Protein AF-F1Z7R8-F1 (afdb_monomer)

Secondary structure (DSSP, 8-state):
-HHHHHHHHHHHHHHHHHHHHHHHHHHHHHTTT-HHHHHHHHHHHHHHHHHS-HHHHHHHHHHHHHHHHHHHHHHHHHTHHHHHHHHHHHHHTTS-----

Nearest PDB structures (foldseek):
  4dxw-assembly1_B  TM=2.976E-01  e=7.680E+00  alpha proteobacterium HIMB114
  4dxw-assembly1_A  TM=2.857E-01  e=9.287E+00  alpha proteobacterium HIMB114

Mean predicted aligned error: 8.26 Å

Sequence (100 aa):
MAACALRLTGWFAVNVLAAAGVLALILFAIGDFSLPVTMAQLANLADRYVAANAIRRDQFDSQVIIGFFAILLTVTFFRRGGFARAFEDASDKGKPSDAR

pLDDT: mean 86.1, std 13.98, range [47.44, 97.31]

Foldseek 3Di:
DVVLVVLVVVVLVVLLVVLVVVVVVVLCVVLVVDPVSSVVVVVVVVVCLVVDDPVVVVVVVVVVVVSSVVSSCVSCVVVVVSVVVSVVVVVVVPDPPPDD

Solvent-accessible surface area (backbone atoms only — not comparable to full-atom values): 5558 Å² total; per-residue (Å²): 112,70,69,58,52,53,52,51,50,52,54,48,52,53,37,53,53,50,27,53,49,51,53,51,49,51,48,31,53,74,16,74,74,32,69,72,48,24,50,51,51,51,51,53,49,49,54,52,51,71,69,44,55,75,69,60,39,54,52,49,53,50,51,54,52,52,52,49,51,52,43,32,51,51,49,44,59,77,48,42,72,62,57,56,52,60,52,51,60,54,52,56,75,67,54,77,82,77,86,127

Organism: NCBI:txid983920

Radius of gyration: 20.4 Å; Cα contacts (8 Å, |Δi|>4): 38; chains: 1; bounding box: 40×30×64 Å

Structure (mmCIF, N/CA/C/O backbone):
data_AF-F1Z7R8-F1
#
_entry.id   AF-F1Z7R8-F1
#
loop_
_atom_site.group_PDB
_atom_site.id
_atom_site.type_symbol
_atom_site.label_atom_id
_atom_site.label_alt_id
_atom_site.label_comp_id
_atom_site.label_asym_id
_atom_site.label_entity_id
_atom_site.label_seq_id
_atom_site.pdbx_PDB_ins_code
_atom_site.Cartn_x
_atom_site.Cartn_y
_atom_site.Cartn_z
_atom_site.occupancy
_atom_site.B_iso_or_equiv
_atom_site.auth_seq_id
_atom_site.auth_comp_id
_atom_site.auth_asym_id
_atom_site.auth_atom_id
_atom_site.pdbx_PDB_model_num
ATOM 1 N N . MET A 1 1 ? -13.639 13.184 25.594 1.00 58.66 1 MET A N 1
ATOM 2 C CA . MET A 1 1 ? -13.180 13.595 24.244 1.00 58.66 1 MET A CA 1
ATOM 3 C C . MET A 1 1 ? -11.847 12.942 23.859 1.00 58.66 1 MET A C 1
ATOM 5 O O 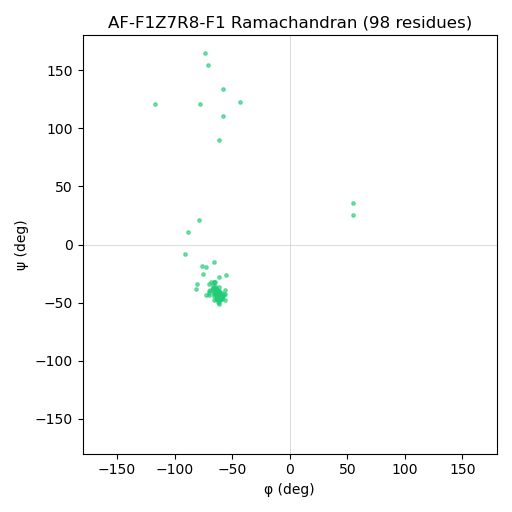. MET A 1 1 ? -11.846 12.147 22.928 1.00 58.66 1 MET A O 1
ATOM 9 N N . ALA A 1 2 ? -10.746 13.165 24.593 1.00 76.88 2 ALA A N 1
ATOM 10 C CA . ALA A 1 2 ? -9.413 12.652 24.223 1.00 76.88 2 ALA A CA 1
ATOM 11 C C . ALA A 1 2 ? -9.306 11.113 24.080 1.00 76.88 2 ALA A C 1
ATOM 13 O O . ALA A 1 2 ? -8.720 10.623 23.119 1.00 76.88 2 ALA A O 1
ATOM 14 N N . ALA A 1 3 ? -9.921 10.336 24.982 1.00 78.44 3 ALA A N 1
ATOM 15 C CA . ALA A 1 3 ? -9.855 8.868 24.939 1.00 78.44 3 ALA A CA 1
ATOM 16 C C . ALA A 1 3 ? -10.558 8.247 23.714 1.00 78.44 3 ALA A C 1
ATOM 18 O O . ALA A 1 3 ? -10.093 7.247 23.172 1.00 78.44 3 ALA A O 1
ATOM 19 N N . CYS A 1 4 ? -11.663 8.850 23.258 1.00 76.75 4 CYS A N 1
ATOM 20 C CA . CYS A 1 4 ? -12.377 8.407 22.058 1.00 76.75 4 CYS A CA 1
ATOM 21 C C . CYS A 1 4 ? -11.554 8.708 20.796 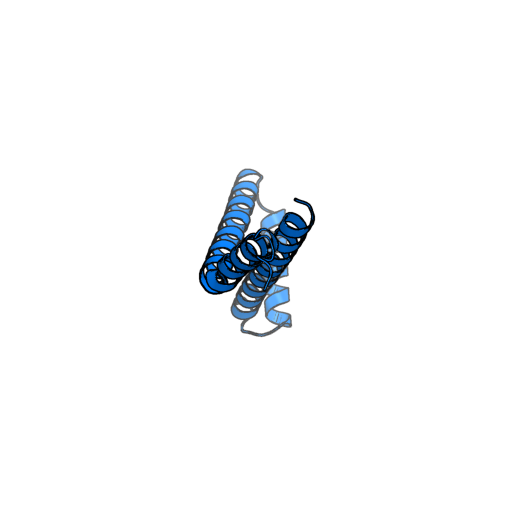1.00 76.75 4 CYS A C 1
ATOM 23 O O . CYS A 1 4 ? -11.376 7.831 19.954 1.00 76.75 4 CYS A O 1
ATOM 25 N N . ALA A 1 5 ? -10.959 9.905 20.724 1.00 82.88 5 ALA A N 1
ATOM 26 C CA . ALA A 1 5 ? -10.081 10.290 19.622 1.00 82.88 5 ALA A CA 1
ATOM 27 C C . ALA A 1 5 ? -8.875 9.345 19.491 1.00 82.88 5 ALA A C 1
ATOM 29 O O . ALA A 1 5 ? -8.599 8.859 18.401 1.00 82.88 5 ALA A O 1
ATOM 30 N N . LEU A 1 6 ? -8.205 9.004 20.598 1.00 87.00 6 LEU A N 1
ATOM 31 C CA . LEU A 1 6 ? -7.057 8.091 20.568 1.00 87.00 6 LEU A CA 1
ATOM 32 C C . LEU A 1 6 ? -7.440 6.684 20.075 1.00 87.00 6 LEU A C 1
ATOM 34 O O . LEU A 1 6 ? -6.710 6.082 19.289 1.00 87.00 6 LEU A O 1
ATOM 38 N N . ARG A 1 7 ? -8.601 6.170 20.499 1.00 83.12 7 ARG A N 1
ATOM 39 C CA . ARG A 1 7 ? -9.127 4.876 20.034 1.00 83.12 7 ARG A CA 1
ATOM 40 C C . ARG A 1 7 ? -9.478 4.899 18.552 1.00 83.12 7 ARG A C 1
ATOM 42 O O . ARG A 1 7 ? -9.142 3.952 17.844 1.00 83.12 7 ARG A O 1
ATOM 49 N N . LEU A 1 8 ? -10.110 5.974 18.084 1.00 84.44 8 LEU A N 1
ATOM 50 C CA . LEU A 1 8 ? -10.441 6.153 16.673 1.00 84.44 8 LEU A CA 1
ATOM 51 C C . LEU A 1 8 ? -9.172 6.216 15.817 1.00 84.44 8 LEU A C 1
ATOM 53 O O . LEU A 1 8 ? -9.090 5.525 14.805 1.00 84.44 8 LEU A O 1
ATOM 57 N N . THR A 1 9 ? -8.164 6.972 16.253 1.00 88.75 9 THR A N 1
ATOM 58 C CA . THR A 1 9 ? -6.866 7.058 15.574 1.00 88.75 9 THR A CA 1
ATOM 59 C C . THR A 1 9 ? -6.157 5.709 15.550 1.00 88.75 9 THR A C 1
ATOM 61 O O . THR A 1 9 ? -5.659 5.311 14.502 1.00 88.75 9 THR A O 1
ATOM 64 N N . GLY A 1 10 ? -6.150 4.965 16.661 1.00 87.44 10 GLY A N 1
ATOM 65 C CA . GLY A 1 10 ? -5.574 3.618 16.708 1.00 87.44 10 GLY A CA 1
ATOM 66 C 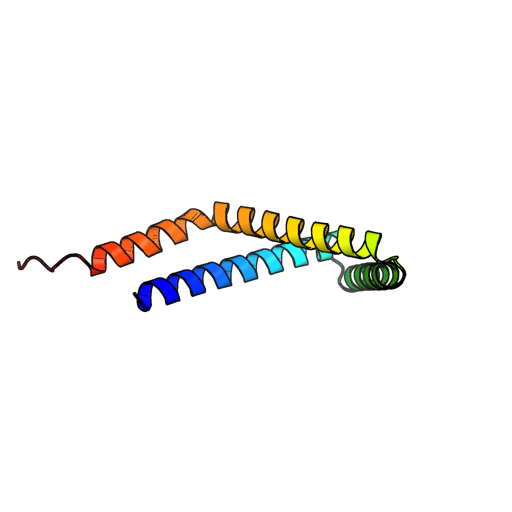C . GLY A 1 10 ? -6.291 2.646 15.768 1.00 87.44 10 GLY A C 1
ATOM 67 O O . GLY A 1 10 ? -5.649 1.919 15.012 1.00 87.44 10 GLY A O 1
ATOM 68 N N . TRP A 1 11 ? -7.626 2.675 15.747 1.00 87.06 11 TRP A N 1
ATOM 69 C CA . TRP A 1 11 ? -8.416 1.895 14.795 1.00 87.06 11 TRP A CA 1
ATOM 70 C C . TRP A 1 11 ? -8.089 2.284 13.350 1.00 87.06 11 TRP A C 1
ATOM 72 O O . TRP A 1 11 ? -7.827 1.407 12.526 1.00 87.06 11 TRP A O 1
ATOM 82 N N . PHE A 1 12 ? -8.048 3.579 13.040 1.00 88.69 12 PHE A N 1
ATOM 83 C CA . PHE A 1 12 ? -7.742 4.076 11.702 1.00 88.69 12 PHE A CA 1
ATOM 84 C C . PHE A 1 12 ? -6.331 3.673 11.258 1.00 88.69 12 PHE A C 1
ATOM 86 O O . PHE A 1 12 ? -6.178 3.106 10.179 1.00 88.69 12 PHE A O 1
ATOM 93 N N . ALA A 1 13 ? -5.324 3.856 12.115 1.00 92.06 13 ALA A N 1
ATOM 94 C CA . ALA A 1 13 ? -3.936 3.495 11.839 1.00 92.06 13 ALA A CA 1
ATOM 95 C C . ALA A 1 13 ? -3.783 2.010 11.478 1.00 92.06 13 ALA A C 1
ATOM 97 O O . ALA A 1 13 ? -3.106 1.678 10.507 1.00 92.06 13 ALA A O 1
ATOM 98 N N . VAL A 1 14 ? -4.465 1.110 12.198 1.00 92.31 14 VAL A N 1
ATOM 99 C CA . VAL A 1 14 ? -4.431 -0.327 11.882 1.00 92.31 14 VAL A CA 1
ATOM 100 C C . VAL A 1 14 ? -5.098 -0.627 10.537 1.00 92.31 14 VAL A C 1
ATOM 102 O O . VAL A 1 14 ? -4.616 -1.482 9.800 1.00 92.31 14 VAL A O 1
ATOM 105 N N . ASN A 1 15 ? -6.186 0.065 10.185 1.00 92.25 15 ASN A N 1
ATOM 106 C CA . ASN A 1 15 ? -6.826 -0.119 8.879 1.00 92.25 15 ASN A CA 1
ATOM 107 C C . ASN A 1 15 ? -5.960 0.421 7.732 1.00 92.25 15 ASN A C 1
ATOM 109 O O . ASN A 1 15 ? -5.863 -0.238 6.701 1.00 92.25 15 ASN A O 1
ATOM 113 N N . VAL A 1 16 ? -5.289 1.562 7.922 1.00 94.75 16 VAL A N 1
ATOM 114 C CA . VAL A 1 16 ? -4.318 2.108 6.959 1.00 94.75 16 VAL A CA 1
ATOM 115 C C . VAL A 1 16 ? -3.148 1.145 6.764 1.00 94.75 16 VAL A C 1
ATOM 117 O O . VAL A 1 16 ? -2.794 0.844 5.627 1.00 94.75 16 VAL A O 1
ATOM 120 N N . LEU A 1 17 ? -2.590 0.602 7.851 1.00 95.94 17 LEU A N 1
ATOM 121 C CA . LEU A 1 17 ? -1.507 -0.380 7.782 1.00 95.94 17 LEU A CA 1
ATOM 122 C C . LEU A 1 17 ? -1.946 -1.668 7.071 1.00 95.94 17 LEU A C 1
ATOM 124 O O . LEU A 1 17 ? -1.217 -2.195 6.235 1.00 95.94 17 LEU A O 1
ATOM 128 N N . ALA A 1 18 ? -3.153 -2.156 7.360 1.00 94.81 18 ALA A N 1
ATOM 129 C CA . ALA A 1 18 ? -3.716 -3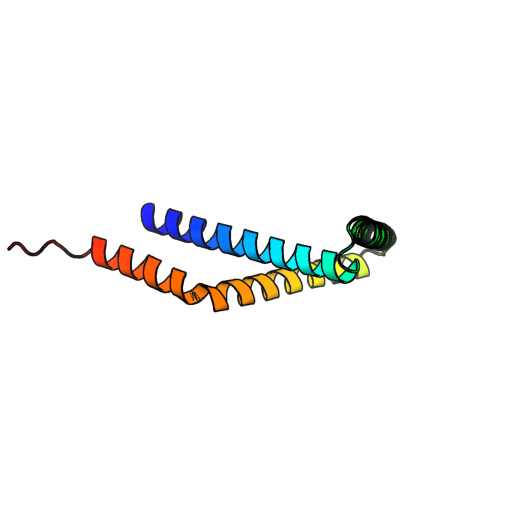.317 6.681 1.00 94.81 18 ALA A CA 1
ATOM 130 C C . ALA A 1 18 ? -3.952 -3.050 5.184 1.00 94.81 18 ALA A C 1
ATOM 132 O O . ALA A 1 18 ? -3.624 -3.902 4.363 1.00 94.81 18 ALA A O 1
ATOM 133 N N . ALA A 1 19 ? -4.451 -1.868 4.811 1.00 95.88 19 ALA A N 1
ATOM 134 C CA . ALA A 1 19 ? -4.617 -1.479 3.411 1.00 95.88 19 ALA A CA 1
ATOM 135 C C . ALA A 1 19 ? -3.272 -1.401 2.670 1.00 95.88 19 ALA A C 1
ATOM 137 O O . ALA A 1 19 ? -3.153 -1.921 1.561 1.00 95.88 19 ALA A O 1
ATOM 138 N N . ALA A 1 20 ? -2.242 -0.830 3.304 1.00 96.12 20 ALA A N 1
ATOM 139 C CA . ALA A 1 20 ? -0.883 -0.818 2.767 1.00 96.12 20 ALA A CA 1
ATOM 140 C C . ALA A 1 20 ? -0.325 -2.240 2.585 1.00 96.12 20 ALA A C 1
ATOM 142 O O . ALA A 1 20 ? 0.265 -2.540 1.550 1.00 96.12 20 ALA A O 1
ATOM 143 N N . GLY A 1 21 ? -0.574 -3.138 3.545 1.00 96.44 21 GLY A N 1
ATOM 144 C CA . GLY A 1 21 ? -0.215 -4.552 3.437 1.00 96.44 21 GLY A CA 1
ATOM 145 C C . GLY A 1 21 ? -0.911 -5.256 2.269 1.00 96.44 21 GLY A C 1
ATOM 146 O O . GLY A 1 21 ? -0.258 -5.962 1.509 1.00 96.44 21 GLY A O 1
ATOM 147 N N . VAL A 1 22 ? -2.212 -5.026 2.068 1.00 96.31 22 VAL A N 1
ATOM 148 C CA . VAL A 1 22 ? -2.955 -5.583 0.922 1.00 96.31 22 VAL A CA 1
ATOM 149 C C . VAL A 1 22 ? -2.401 -5.062 -0.403 1.00 96.31 22 VAL A C 1
ATOM 151 O O . VAL A 1 22 ? -2.184 -5.853 -1.317 1.00 96.31 22 VAL A O 1
ATOM 154 N N . LEU A 1 23 ? -2.113 -3.762 -0.507 1.00 95.62 23 LEU A N 1
ATOM 155 C CA . LEU A 1 23 ? -1.487 -3.194 -1.702 1.00 95.62 23 LEU A CA 1
ATOM 156 C C . LEU A 1 23 ? -0.116 -3.834 -1.978 1.00 95.62 23 LEU A C 1
ATOM 158 O O . LEU A 1 23 ? 0.168 -4.214 -3.113 1.00 95.62 23 LEU A O 1
ATOM 162 N N . ALA A 1 24 ? 0.708 -4.014 -0.943 1.00 95.31 24 ALA A N 1
ATOM 163 C CA . ALA A 1 24 ? 1.994 -4.697 -1.063 1.00 95.31 24 ALA A CA 1
ATOM 164 C C . ALA A 1 24 ? 1.834 -6.158 -1.520 1.00 95.31 24 ALA A C 1
ATOM 166 O O . ALA A 1 24 ? 2.592 -6.612 -2.374 1.00 95.31 24 ALA A O 1
ATOM 167 N N . LEU A 1 25 ? 0.826 -6.879 -1.016 1.00 96.75 25 LEU A N 1
ATOM 168 C CA . LEU A 1 25 ? 0.514 -8.245 -1.451 1.00 96.75 25 LEU A CA 1
ATOM 169 C C . LEU A 1 25 ? 0.058 -8.305 -2.912 1.00 96.75 25 LEU A C 1
ATOM 171 O O . LEU A 1 25 ? 0.421 -9.246 -3.609 1.00 96.75 25 LEU A O 1
ATOM 175 N N . ILE A 1 26 ? -0.685 -7.308 -3.400 1.00 95.25 26 ILE A N 1
ATOM 176 C CA . ILE A 1 26 ? -1.052 -7.211 -4.820 1.00 95.25 26 ILE A CA 1
ATOM 177 C C . ILE A 1 26 ? 0.202 -7.035 -5.681 1.00 95.25 26 ILE A C 1
ATOM 179 O O . ILE A 1 26 ? 0.366 -7.752 -6.663 1.00 95.25 26 ILE A O 1
ATOM 183 N N . LEU A 1 27 ? 1.112 -6.129 -5.305 1.00 94.38 27 LEU A N 1
ATOM 184 C CA . LEU A 1 27 ? 2.381 -5.950 -6.023 1.00 94.38 27 LEU A CA 1
ATOM 185 C C . LEU A 1 27 ? 3.227 -7.225 -6.006 1.00 94.38 27 LEU A C 1
ATOM 187 O O . LEU A 1 27 ? 3.791 -7.608 -7.028 1.00 94.38 27 LEU A O 1
ATOM 191 N N . PHE A 1 28 ? 3.273 -7.908 -4.865 1.00 97.12 28 PHE A N 1
ATOM 192 C CA . PHE A 1 28 ? 3.971 -9.179 -4.731 1.00 97.12 28 PHE A CA 1
ATOM 193 C C . PHE A 1 28 ? 3.347 -10.280 -5.600 1.00 97.12 28 PHE A C 1
ATOM 195 O O . PHE A 1 28 ? 4.070 -11.049 -6.226 1.00 97.12 28 PHE A O 1
ATOM 202 N N . ALA A 1 29 ? 2.016 -10.319 -5.706 1.00 96.81 29 ALA A N 1
ATOM 203 C CA . ALA A 1 29 ? 1.305 -11.232 -6.596 1.00 96.81 29 ALA A CA 1
ATOM 204 C C . ALA A 1 29 ? 1.558 -10.913 -8.082 1.00 96.81 29 ALA A C 1
ATOM 206 O O . ALA A 1 29 ? 1.727 -11.829 -8.879 1.00 96.81 29 ALA A O 1
ATOM 207 N N . ILE A 1 30 ? 1.653 -9.630 -8.459 1.00 95.56 30 ILE A N 1
ATOM 208 C CA . ILE A 1 30 ? 2.077 -9.211 -9.811 1.00 95.56 30 ILE A CA 1
ATOM 209 C C . ILE A 1 30 ? 3.501 -9.695 -10.103 1.00 95.56 30 ILE A C 1
ATOM 211 O O . ILE A 1 30 ? 3.811 -10.091 -11.225 1.00 95.56 30 ILE A O 1
ATOM 215 N N . GLY A 1 31 ? 4.366 -9.683 -9.091 1.00 95.31 31 GLY A N 1
ATOM 216 C CA . GLY A 1 31 ? 5.709 -10.240 -9.157 1.00 95.31 31 GLY A CA 1
ATOM 217 C C . GLY A 1 31 ? 5.774 -11.762 -9.028 1.00 95.31 31 GLY A C 1
ATOM 218 O O . GLY A 1 31 ? 6.824 -12.260 -8.638 1.00 95.31 31 GLY A O 1
ATOM 219 N N . ASP A 1 32 ? 4.690 -12.494 -9.299 1.00 95.75 32 ASP A N 1
ATOM 220 C CA . ASP A 1 32 ? 4.630 -13.963 -9.228 1.00 95.75 32 ASP A CA 1
ATOM 221 C C . ASP A 1 32 ? 5.072 -14.528 -7.864 1.00 95.75 32 ASP A C 1
ATOM 223 O O . ASP A 1 32 ? 5.759 -15.541 -7.765 1.00 95.75 32 ASP A O 1
ATOM 227 N N . PHE A 1 33 ? 4.748 -13.814 -6.779 1.00 96.12 33 PHE A N 1
ATOM 228 C CA . PHE A 1 33 ? 5.192 -14.137 -5.417 1.00 96.12 33 PHE A CA 1
ATOM 229 C C . PHE A 1 33 ? 6.723 -14.257 -5.280 1.00 96.12 33 PHE A C 1
ATOM 231 O O . PHE A 1 33 ? 7.244 -14.922 -4.382 1.00 96.12 33 PHE A O 1
ATOM 238 N N . SER A 1 34 ? 7.460 -13.581 -6.160 1.00 96.19 34 SER A N 1
ATOM 239 C CA . SER A 1 34 ? 8.913 -13.545 -6.195 1.00 96.19 34 SER A CA 1
ATOM 240 C C . SER A 1 34 ? 9.392 -12.122 -5.953 1.00 96.19 34 SER A C 1
ATOM 242 O O . SER A 1 34 ? 9.072 -11.184 -6.689 1.00 96.19 34 SER A O 1
ATOM 244 N N . LEU A 1 35 ? 10.184 -11.940 -4.895 1.00 95.12 35 LEU A N 1
ATOM 245 C CA . LEU A 1 35 ? 10.684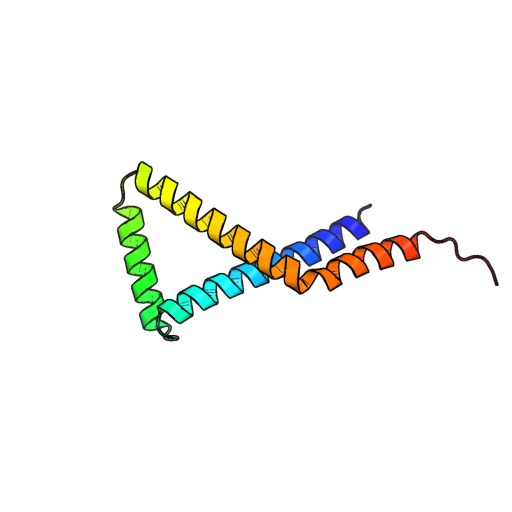 -10.619 -4.517 1.00 95.12 35 LEU A CA 1
ATOM 246 C C . LEU A 1 35 ? 11.573 -9.997 -5.614 1.00 95.12 35 LEU A C 1
ATOM 248 O O . LEU A 1 35 ? 11.341 -8.833 -5.941 1.00 95.12 35 LEU A O 1
ATOM 252 N N . PRO A 1 36 ? 12.505 -10.731 -6.261 1.00 97.31 36 PRO A N 1
ATOM 253 C CA . PRO A 1 36 ? 13.263 -10.201 -7.397 1.00 97.31 36 PRO A CA 1
ATOM 254 C C . PRO A 1 36 ? 12.383 -9.714 -8.554 1.00 97.31 36 PRO A C 1
ATOM 256 O O . PRO A 1 36 ? 12.610 -8.630 -9.088 1.00 97.31 36 PRO A O 1
ATOM 259 N N . VAL A 1 37 ? 11.350 -10.480 -8.919 1.00 96.44 37 VAL A N 1
ATOM 260 C CA . VAL A 1 37 ? 10.444 -10.122 -10.022 1.00 96.44 37 VAL A CA 1
ATOM 261 C C . VAL A 1 37 ? 9.583 -8.919 -9.635 1.00 96.44 37 VAL A C 1
ATOM 263 O O . VAL A 1 37 ? 9.445 -7.990 -10.424 1.00 96.44 37 VAL A O 1
ATOM 266 N N . THR A 1 38 ? 9.081 -8.878 -8.398 1.00 97.12 38 THR A N 1
ATOM 267 C CA . THR A 1 38 ? 8.341 -7.727 -7.852 1.00 97.12 38 THR A CA 1
ATOM 268 C C . THR A 1 38 ? 9.167 -6.444 -7.945 1.00 97.12 38 THR A C 1
ATOM 270 O O . THR A 1 38 ? 8.679 -5.424 -8.432 1.00 97.12 38 THR A O 1
ATOM 273 N N . MET A 1 39 ? 10.435 -6.493 -7.524 1.00 96.75 39 MET A N 1
ATOM 274 C CA . MET A 1 39 ? 11.334 -5.337 -7.587 1.00 96.75 39 MET A CA 1
ATOM 275 C C . MET A 1 39 ? 11.637 -4.922 -9.030 1.00 96.75 39 MET A C 1
ATOM 277 O O . MET A 1 39 ? 11.673 -3.728 -9.319 1.00 96.75 39 MET A O 1
ATOM 281 N N . ALA A 1 40 ? 11.782 -5.877 -9.955 1.00 96.94 40 ALA A N 1
ATOM 282 C CA . ALA A 1 40 ? 11.963 -5.580 -11.375 1.00 96.94 40 ALA A CA 1
ATOM 283 C C . ALA A 1 40 ? 10.735 -4.878 -11.988 1.00 96.94 40 ALA A C 1
ATOM 285 O O . ALA A 1 40 ? 10.886 -3.905 -12.729 1.00 96.94 40 ALA A O 1
ATOM 286 N N . GLN A 1 41 ? 9.521 -5.322 -11.646 1.00 95.75 41 GLN A N 1
ATOM 287 C CA . GLN A 1 41 ? 8.282 -4.672 -12.089 1.00 95.75 41 GLN A CA 1
ATOM 288 C C . GLN A 1 41 ? 8.142 -3.262 -11.502 1.00 95.75 41 GLN A C 1
ATOM 290 O O . GLN A 1 41 ? 7.777 -2.329 -12.217 1.00 95.75 41 GLN A O 1
ATOM 295 N N . LEU A 1 42 ? 8.481 -3.084 -10.221 1.00 95.31 42 LEU A N 1
ATOM 296 C CA . LEU A 1 42 ? 8.436 -1.778 -9.565 1.00 95.31 42 LEU A CA 1
ATOM 297 C C . LEU A 1 42 ? 9.448 -0.797 -10.173 1.00 95.31 42 LEU A C 1
ATOM 299 O O . LEU A 1 42 ? 9.110 0.363 -10.401 1.00 95.31 42 LEU A O 1
ATOM 303 N N . ALA A 1 43 ? 10.656 -1.267 -10.493 1.00 96.19 43 ALA A N 1
ATOM 304 C CA . ALA A 1 43 ? 11.659 -0.470 -11.194 1.00 96.19 43 ALA A CA 1
ATOM 305 C C . ALA A 1 43 ? 11.157 -0.040 -12.581 1.00 96.19 43 ALA A C 1
ATOM 307 O O . ALA A 1 43 ? 11.216 1.138 -12.925 1.00 96.19 43 ALA A O 1
ATOM 308 N N . ASN A 1 44 ? 10.565 -0.967 -13.344 1.00 95.62 44 ASN A N 1
ATOM 309 C CA . ASN A 1 44 ? 10.001 -0.642 -14.653 1.00 95.62 44 ASN A CA 1
ATOM 310 C C . ASN A 1 44 ? 8.867 0.390 -14.565 1.00 95.62 44 ASN A C 1
ATOM 312 O O . ASN A 1 44 ? 8.773 1.293 -15.399 1.00 95.62 44 ASN A O 1
ATOM 316 N N . LEU A 1 45 ? 8.008 0.263 -13.552 1.00 94.06 45 LEU A N 1
ATOM 317 C CA . LEU A 1 45 ? 6.926 1.204 -13.296 1.00 94.06 45 LEU A CA 1
ATOM 318 C C . LEU A 1 45 ? 7.466 2.600 -12.965 1.00 94.06 45 LEU A C 1
ATOM 320 O O . LEU A 1 45 ? 6.976 3.583 -13.520 1.00 94.06 45 LEU A O 1
ATOM 324 N N . ALA A 1 46 ? 8.486 2.683 -12.108 1.00 95.50 46 ALA A N 1
ATOM 325 C CA . ALA A 1 46 ? 9.124 3.940 -11.734 1.00 95.50 46 ALA A CA 1
ATOM 326 C C . ALA A 1 46 ? 9.752 4.643 -12.948 1.00 95.50 46 ALA A C 1
ATOM 328 O O . ALA A 1 46 ? 9.481 5.823 -13.174 1.00 95.50 46 ALA A O 1
ATOM 329 N N . ASP A 1 47 ? 10.499 3.913 -13.782 1.00 96.88 47 ASP A N 1
ATOM 330 C CA . ASP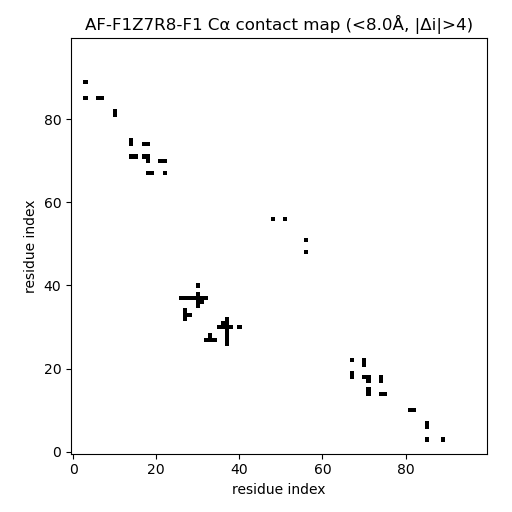 A 1 47 ? 11.093 4.460 -15.007 1.00 96.88 47 ASP A CA 1
ATOM 331 C C . ASP A 1 47 ? 10.022 5.015 -15.953 1.00 96.88 47 ASP A C 1
ATOM 333 O O . ASP A 1 47 ? 10.144 6.128 -16.471 1.00 96.88 47 ASP A O 1
ATOM 337 N N . ARG A 1 48 ? 8.920 4.276 -16.145 1.00 95.06 48 ARG A N 1
ATOM 338 C CA . ARG A 1 48 ? 7.801 4.725 -16.989 1.00 95.06 48 ARG A CA 1
ATOM 339 C C . ARG A 1 48 ? 7.080 5.935 -16.408 1.00 95.06 48 ARG A C 1
ATOM 341 O O . ARG A 1 48 ? 6.690 6.817 -17.171 1.00 95.06 48 ARG A O 1
ATOM 348 N N . TYR A 1 49 ? 6.908 5.993 -15.091 1.00 94.12 49 TYR A N 1
ATOM 349 C CA . TYR A 1 49 ? 6.289 7.129 -14.413 1.00 94.12 49 TYR A CA 1
ATOM 350 C C . TYR A 1 49 ? 7.137 8.398 -14.577 1.00 94.12 49 TYR A C 1
ATOM 352 O O . TYR A 1 49 ? 6.629 9.442 -14.993 1.00 94.12 49 TYR A O 1
ATOM 360 N N . VAL A 1 50 ? 8.452 8.300 -14.363 1.00 95.19 50 VAL A N 1
ATOM 361 C CA . VAL A 1 50 ? 9.389 9.419 -14.548 1.00 95.19 50 VAL A CA 1
ATOM 362 C C . VAL A 1 50 ? 9.530 9.804 -16.024 1.00 95.19 50 VAL A C 1
ATOM 364 O O . VAL A 1 50 ? 9.671 10.980 -16.335 1.00 95.19 50 VAL A O 1
ATOM 367 N N . ALA A 1 51 ? 9.420 8.873 -16.967 1.00 95.56 51 ALA A N 1
ATOM 368 C CA . ALA A 1 51 ? 9.434 9.208 -18.393 1.00 95.56 51 ALA A CA 1
ATOM 369 C C . ALA A 1 51 ? 8.107 9.816 -18.900 1.00 95.56 51 ALA A C 1
ATOM 371 O O . ALA A 1 51 ? 8.073 10.436 -19.965 1.00 95.56 51 ALA A O 1
ATOM 372 N N . ALA A 1 52 ? 6.998 9.644 -18.172 1.00 92.94 52 ALA A N 1
ATOM 373 C CA . ALA A 1 52 ? 5.681 10.108 -18.600 1.00 92.94 52 ALA A CA 1
ATOM 374 C C . ALA A 1 52 ? 5.539 11.641 -18.559 1.00 92.94 52 ALA A C 1
ATOM 376 O O . ALA A 1 52 ? 6.194 12.331 -17.779 1.00 92.94 52 ALA A O 1
ATOM 377 N N . ASN A 1 53 ? 4.639 12.179 -19.388 1.00 93.44 53 ASN A N 1
ATOM 378 C CA . ASN A 1 53 ? 4.278 13.598 -19.361 1.00 93.44 53 ASN A CA 1
ATOM 379 C C . ASN A 1 53 ? 3.398 13.941 -18.139 1.00 93.44 53 ASN A C 1
ATOM 381 O O . ASN A 1 53 ? 2.818 13.053 -17.515 1.00 93.44 53 ASN A O 1
ATOM 385 N N . ALA A 1 54 ? 3.263 15.235 -17.826 1.00 92.12 54 ALA A N 1
ATOM 386 C CA . ALA A 1 54 ? 2.547 15.702 -16.633 1.00 92.12 54 ALA A CA 1
ATOM 387 C C . ALA A 1 54 ? 1.092 15.200 -16.544 1.00 92.12 54 ALA A C 1
ATOM 389 O O . ALA A 1 54 ? 0.654 14.797 -15.473 1.00 92.12 54 ALA A O 1
ATOM 390 N N . ILE A 1 55 ? 0.373 15.146 -17.671 1.00 94.62 55 ILE A N 1
ATOM 391 C CA . ILE A 1 55 ? -1.028 14.692 -17.712 1.00 94.62 55 ILE A CA 1
ATOM 392 C C . ILE A 1 55 ? -1.141 13.207 -17.343 1.00 94.62 55 ILE A C 1
ATOM 394 O O . ILE A 1 55 ? -2.010 12.821 -16.569 1.00 94.62 55 ILE A O 1
ATOM 398 N N . ARG A 1 56 ? -0.258 12.356 -17.881 1.00 92.50 56 ARG A N 1
ATOM 399 C CA . ARG A 1 56 ? -0.268 10.914 -17.585 1.00 92.50 56 ARG A CA 1
ATOM 400 C C . ARG A 1 56 ? 0.165 10.619 -16.152 1.00 92.50 56 ARG A C 1
ATOM 402 O O . ARG A 1 56 ? -0.342 9.668 -15.568 1.00 92.50 56 ARG A O 1
ATOM 409 N N . ARG A 1 57 ? 1.085 11.413 -15.594 1.00 94.62 57 ARG A N 1
ATOM 410 C CA . ARG A 1 57 ? 1.479 11.287 -14.184 1.00 94.62 57 ARG A CA 1
ATOM 411 C C . ARG A 1 57 ? 0.324 11.633 -13.252 1.00 94.62 57 ARG A C 1
ATOM 413 O O . ARG A 1 57 ? 0.010 10.822 -12.397 1.00 94.62 57 ARG A O 1
ATOM 420 N N . ASP A 1 58 ? -0.362 12.749 -13.488 1.00 95.25 58 ASP A N 1
ATOM 421 C CA . ASP A 1 58 ? -1.527 13.156 -12.689 1.00 95.25 58 ASP A CA 1
ATOM 422 C C . ASP A 1 58 ? -2.653 12.105 -12.726 1.00 95.25 58 ASP A C 1
ATOM 424 O O . ASP A 1 58 ? -3.212 11.718 -11.699 1.00 95.25 58 ASP A O 1
ATOM 428 N N . GLN A 1 59 ? -2.919 11.540 -13.909 1.00 94.38 59 GLN A N 1
ATOM 429 C CA . GLN A 1 59 ? -3.857 10.423 -14.052 1.00 94.38 59 GLN A CA 1
ATOM 430 C C . GLN A 1 59 ? -3.421 9.187 -13.257 1.00 94.38 59 GLN A C 1
ATOM 432 O O . GLN A 1 59 ? -4.250 8.566 -12.592 1.00 94.38 59 GLN A O 1
ATOM 437 N N . PHE A 1 60 ? -2.137 8.826 -13.315 1.00 93.88 60 PHE A N 1
ATOM 438 C CA . PHE A 1 60 ? -1.600 7.701 -12.554 1.00 93.88 60 PHE A CA 1
ATOM 439 C C . PHE A 1 60 ? -1.689 7.942 -11.041 1.00 93.88 60 PHE A C 1
ATOM 441 O O . PHE A 1 60 ? -2.134 7.059 -10.310 1.00 93.88 60 PHE A O 1
ATOM 448 N N . ASP A 1 61 ? -1.348 9.143 -10.572 1.00 95.38 61 ASP A N 1
ATOM 449 C CA . ASP A 1 61 ? -1.444 9.523 -9.160 1.00 95.38 61 ASP A CA 1
ATOM 450 C C . ASP A 1 61 ? -2.889 9.388 -8.665 1.00 95.38 61 ASP A C 1
ATOM 452 O O . ASP A 1 61 ? -3.147 8.777 -7.624 1.00 95.38 61 ASP A O 1
ATOM 456 N N . SER A 1 62 ? -3.852 9.864 -9.460 1.00 96.19 62 SER A N 1
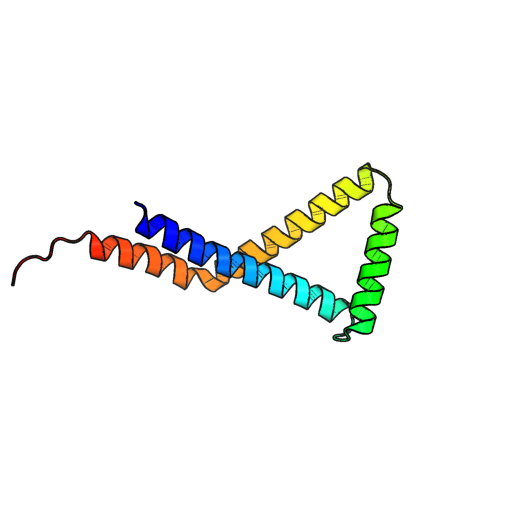ATOM 457 C CA . SER A 1 62 ? -5.279 9.702 -9.178 1.00 96.19 62 SER A CA 1
ATOM 458 C C . SER A 1 62 ? -5.680 8.225 -9.079 1.00 96.19 62 SER A C 1
ATOM 460 O O . SER A 1 62 ? -6.353 7.828 -8.125 1.00 96.19 62 SER A O 1
ATOM 462 N N . GLN A 1 63 ? -5.222 7.382 -10.009 1.00 94.62 63 GLN A N 1
ATOM 463 C CA . GLN A 1 63 ? -5.505 5.943 -9.997 1.00 94.62 63 GLN A CA 1
ATOM 464 C C . GLN A 1 63 ? -4.941 5.247 -8.754 1.00 94.62 63 GLN A C 1
ATOM 466 O O . GLN A 1 63 ? -5.642 4.442 -8.139 1.00 94.62 63 GLN A O 1
ATOM 471 N N . VAL A 1 64 ? -3.708 5.571 -8.355 1.00 93.94 64 VAL A N 1
ATOM 472 C CA . VAL A 1 64 ? -3.078 5.015 -7.147 1.00 93.94 64 VAL A CA 1
ATOM 473 C C . VAL A 1 64 ? -3.850 5.428 -5.896 1.00 93.94 64 VAL A C 1
ATOM 475 O O . VAL A 1 64 ? -4.145 4.581 -5.051 1.00 93.94 64 VAL A O 1
ATOM 478 N N . ILE A 1 65 ? -4.236 6.703 -5.795 1.00 96.00 65 ILE A N 1
ATOM 479 C CA . ILE A 1 65 ? -5.020 7.223 -4.670 1.00 96.00 65 ILE A CA 1
ATOM 480 C C . ILE A 1 65 ? -6.379 6.519 -4.596 1.00 96.00 65 ILE A C 1
ATOM 482 O O . ILE A 1 65 ? -6.737 5.982 -3.546 1.00 96.00 65 ILE A O 1
ATOM 486 N N . ILE A 1 66 ? -7.121 6.470 -5.705 1.00 96.75 66 ILE A N 1
ATOM 487 C CA . ILE A 1 66 ? -8.435 5.815 -5.771 1.00 96.75 66 ILE A CA 1
ATOM 488 C C . ILE A 1 66 ? -8.316 4.332 -5.406 1.00 96.75 66 ILE A C 1
ATOM 490 O O . ILE A 1 66 ? -9.105 3.836 -4.600 1.00 96.75 66 ILE A O 1
ATOM 494 N N . GLY A 1 67 ? -7.311 3.631 -5.940 1.00 95.94 67 GLY A N 1
ATOM 495 C CA . GLY A 1 67 ? -7.051 2.227 -5.628 1.00 95.94 67 GLY A CA 1
ATOM 496 C C . GLY A 1 67 ? -6.764 2.002 -4.143 1.00 95.94 67 GLY A C 1
ATOM 497 O O . GLY A 1 67 ? -7.354 1.116 -3.523 1.00 95.94 67 GLY A O 1
ATOM 498 N N . PHE A 1 68 ? -5.924 2.844 -3.537 1.00 95.69 68 PHE A N 1
ATOM 499 C CA . PHE A 1 68 ? -5.627 2.764 -2.108 1.00 95.69 68 PHE A CA 1
ATOM 500 C C . PHE A 1 68 ? -6.871 3.012 -1.245 1.00 95.69 68 PHE A C 1
ATOM 502 O O . PHE A 1 68 ? -7.138 2.246 -0.316 1.00 95.69 68 PHE A O 1
ATOM 509 N N . PHE A 1 69 ? -7.677 4.027 -1.571 1.00 96.12 69 PHE A N 1
ATOM 510 C CA . PHE A 1 69 ? -8.930 4.292 -0.861 1.00 96.12 69 PHE A CA 1
ATOM 511 C C . PHE A 1 69 ? -9.947 3.162 -1.031 1.00 96.12 69 PHE A C 1
ATOM 513 O O . PHE A 1 69 ? -10.616 2.810 -0.062 1.00 96.12 69 PHE A O 1
ATOM 520 N N . ALA A 1 70 ? -10.040 2.541 -2.208 1.00 96.38 70 ALA A N 1
ATOM 521 C CA . ALA A 1 70 ? -10.906 1.383 -2.422 1.00 96.38 70 ALA A CA 1
ATOM 522 C C . ALA A 1 70 ? -10.498 0.195 -1.530 1.00 96.38 70 ALA A C 1
ATOM 524 O O . ALA A 1 70 ? -11.353 -0.421 -0.883 1.00 96.38 70 ALA A O 1
ATOM 525 N N . ILE A 1 71 ? -9.194 -0.089 -1.425 1.00 95.88 71 ILE A N 1
ATOM 526 C CA . ILE A 1 71 ? -8.664 -1.117 -0.515 1.00 95.88 71 ILE A CA 1
ATOM 527 C C . ILE A 1 71 ? -8.966 -0.743 0.940 1.00 95.88 71 ILE A C 1
ATOM 529 O O . ILE A 1 71 ? -9.467 -1.576 1.693 1.00 95.88 71 ILE A O 1
ATOM 533 N N . LEU A 1 72 ? -8.720 0.507 1.340 1.00 94.75 72 LEU A N 1
ATOM 534 C CA . LEU A 1 72 ? -8.987 0.985 2.697 1.00 94.75 72 LEU A CA 1
ATOM 535 C C . LEU A 1 72 ? -10.470 0.848 3.069 1.00 94.75 72 LEU A C 1
ATOM 537 O O . LEU A 1 72 ? -10.789 0.343 4.147 1.00 94.75 72 LEU A O 1
ATOM 541 N N . LEU A 1 73 ? -11.384 1.244 2.180 1.00 93.50 73 LEU A N 1
ATOM 542 C CA . LEU A 1 73 ? -12.828 1.085 2.370 1.00 93.50 73 LEU A CA 1
ATOM 543 C C . LEU A 1 73 ? -13.222 -0.391 2.486 1.00 93.50 73 LEU A C 1
ATOM 545 O O . LEU A 1 73 ? -14.002 -0.756 3.360 1.00 93.50 73 LEU A O 1
ATOM 549 N N . THR A 1 74 ? -12.624 -1.257 1.672 1.00 92.38 74 THR A N 1
ATOM 550 C CA . THR A 1 74 ? -12.847 -2.706 1.743 1.00 92.38 74 THR A CA 1
ATOM 551 C C . THR A 1 74 ? -12.384 -3.275 3.091 1.00 92.38 74 THR A C 1
ATOM 553 O O . THR A 1 74 ? -13.145 -3.950 3.784 1.00 92.38 74 THR A O 1
ATOM 556 N N . VAL A 1 75 ? -11.161 -2.950 3.520 1.00 92.19 75 VAL A N 1
ATOM 557 C CA . VAL A 1 75 ? -10.583 -3.396 4.799 1.00 92.19 75 VAL A CA 1
ATOM 558 C C . VAL A 1 75 ? -11.410 -2.901 5.988 1.00 92.19 75 VAL A C 1
ATOM 560 O O . VAL A 1 75 ? -11.747 -3.683 6.880 1.00 92.19 75 VAL A O 1
ATOM 563 N N . THR A 1 76 ? -11.773 -1.618 5.991 1.00 88.19 76 THR A N 1
ATOM 564 C CA . THR A 1 76 ? -12.603 -1.014 7.045 1.00 88.19 76 THR A CA 1
ATOM 565 C C . THR A 1 76 ? -14.008 -1.612 7.083 1.00 88.19 76 THR A C 1
ATOM 567 O O . THR A 1 76 ? -14.516 -1.866 8.176 1.00 88.19 76 THR A O 1
ATOM 570 N N . PHE A 1 77 ? -14.609 -1.916 5.927 1.00 86.94 77 PHE A N 1
ATOM 571 C CA . PHE A 1 77 ? -15.904 -2.591 5.835 1.00 86.94 77 PHE A CA 1
ATOM 572 C C . PHE A 1 77 ? -15.867 -3.988 6.467 1.00 86.94 77 PHE A C 1
ATOM 574 O O . PHE A 1 77 ? -16.694 -4.294 7.329 1.00 86.94 77 PHE A O 1
ATOM 581 N N . PHE A 1 78 ? -14.874 -4.817 6.127 1.00 86.25 78 PHE A N 1
ATOM 582 C CA . PHE A 1 78 ? -14.714 -6.140 6.746 1.00 86.25 78 PHE A CA 1
ATOM 583 C C . PHE A 1 78 ? -14.393 -6.052 8.247 1.00 86.25 78 PHE A C 1
ATOM 585 O O . PHE A 1 78 ? -14.839 -6.888 9.033 1.00 86.25 78 PHE A O 1
ATOM 592 N N . ARG A 1 79 ? -13.676 -5.007 8.683 1.00 81.38 79 ARG A N 1
ATOM 593 C CA . ARG A 1 79 ? -13.331 -4.759 10.096 1.00 81.38 79 ARG A CA 1
ATOM 594 C C . ARG A 1 79 ? -14.375 -3.941 10.864 1.00 81.38 79 ARG A C 1
ATOM 596 O O . ARG A 1 79 ? -14.116 -3.562 12.013 1.00 81.38 79 ARG A O 1
ATOM 603 N N . ARG A 1 80 ? -15.567 -3.705 10.298 1.00 73.25 80 ARG A N 1
ATOM 604 C CA . ARG A 1 80 ? -16.606 -2.843 10.899 1.00 73.25 80 ARG A CA 1
ATOM 605 C C . ARG A 1 80 ? -17.014 -3.248 12.320 1.00 73.25 80 ARG A C 1
ATOM 607 O O . ARG A 1 80 ? -17.408 -2.397 13.110 1.00 73.25 80 ARG A O 1
ATOM 614 N N . GLY A 1 81 ? -16.867 -4.526 12.681 1.00 66.75 81 GLY A N 1
ATOM 615 C CA . GLY A 1 81 ? -17.162 -5.022 14.032 1.00 66.75 81 GLY A CA 1
ATOM 616 C C . GLY A 1 81 ? -16.304 -4.388 15.138 1.00 66.75 81 GLY A C 1
ATOM 617 O O . GLY A 1 81 ? -16.769 -4.246 16.265 1.00 66.75 81 GLY A O 1
ATOM 618 N N . GLY A 1 82 ? -15.079 -3.943 14.830 1.00 60.69 82 GLY A N 1
ATOM 619 C CA . GLY A 1 82 ? -14.230 -3.219 15.787 1.00 60.69 82 GLY A CA 1
ATOM 620 C C . GLY A 1 82 ? -14.664 -1.766 16.018 1.00 60.69 82 GLY A C 1
ATOM 621 O O . GLY A 1 82 ? -14.418 -1.218 17.088 1.00 60.69 82 GLY A O 1
ATOM 622 N N . PHE A 1 83 ? -15.339 -1.160 15.037 1.00 60.00 83 PHE A N 1
ATOM 623 C CA . PHE A 1 83 ? -15.848 0.209 15.119 1.00 60.00 83 PHE A CA 1
ATOM 624 C C . PHE A 1 83 ? -17.052 0.297 16.067 1.00 60.00 83 PHE A C 1
ATOM 626 O O . PHE A 1 83 ? -17.082 1.167 16.929 1.00 60.00 83 PHE A O 1
ATOM 633 N N . ALA A 1 84 ? -17.988 -0.659 15.990 1.00 61.81 84 ALA A N 1
ATOM 634 C CA . ALA A 1 84 ? -19.145 -0.724 16.890 1.00 61.81 84 ALA A CA 1
ATOM 635 C C . ALA A 1 84 ? -18.732 -0.823 18.373 1.00 61.81 84 ALA A C 1
ATOM 637 O O . ALA A 1 84 ? -19.214 -0.054 19.201 1.00 61.81 84 ALA A O 1
ATOM 638 N N . ARG A 1 85 ? -17.746 -1.675 18.690 1.00 61.78 85 ARG A N 1
ATOM 639 C CA . ARG A 1 85 ? -17.237 -1.848 20.063 1.00 61.78 85 ARG A CA 1
ATOM 640 C C . ARG A 1 85 ? -16.539 -0.614 20.631 1.00 61.78 85 ARG A C 1
ATOM 642 O O . ARG A 1 85 ? -16.603 -0.377 21.832 1.00 61.78 85 ARG A O 1
ATOM 649 N N . ALA A 1 86 ? -15.871 0.180 19.791 1.00 62.34 86 ALA A N 1
ATOM 650 C CA . ALA A 1 86 ? -15.207 1.405 20.240 1.00 62.34 86 ALA A CA 1
ATOM 651 C C . ALA A 1 86 ? -16.209 2.467 20.731 1.00 62.34 86 ALA A C 1
ATOM 653 O O . ALA A 1 86 ? -15.888 3.220 21.652 1.00 62.34 86 ALA A O 1
ATOM 654 N N . PHE A 1 87 ? -17.410 2.500 20.143 1.00 61.16 87 PHE A N 1
ATOM 655 C CA . PHE A 1 87 ? -18.510 3.369 20.565 1.00 61.16 87 PHE A CA 1
ATOM 656 C C . PHE A 1 87 ? -19.289 2.797 21.752 1.00 61.16 87 PHE A C 1
ATOM 658 O O . PHE A 1 87 ? -19.635 3.549 22.660 1.00 61.16 87 PHE A O 1
ATOM 665 N N . GLU A 1 88 ? -19.507 1.483 21.788 1.00 65.25 88 GLU A N 1
ATOM 666 C CA . GLU A 1 88 ? -20.164 0.792 22.908 1.00 65.25 88 GLU A CA 1
ATOM 667 C C . GLU A 1 88 ? -19.404 1.013 24.226 1.00 65.25 88 GLU A C 1
ATOM 669 O O . GLU A 1 88 ? -19.978 1.461 25.214 1.00 65.25 88 GLU A O 1
ATOM 674 N N . ASP A 1 89 ? -18.080 0.842 24.205 1.00 62.50 89 ASP A N 1
ATOM 675 C CA . ASP A 1 89 ? -17.210 1.030 25.372 1.00 62.50 89 ASP A CA 1
ATOM 676 C C . ASP A 1 89 ? -17.026 2.516 25.761 1.00 62.50 89 ASP A C 1
ATOM 678 O O . ASP A 1 89 ? -16.615 2.843 26.875 1.00 62.50 89 ASP A O 1
ATOM 682 N N . ALA A 1 90 ? -17.308 3.450 24.846 1.00 62.22 90 ALA A N 1
ATOM 683 C CA . ALA A 1 90 ? -17.375 4.879 25.162 1.00 62.22 90 ALA A CA 1
ATOM 684 C C . ALA A 1 90 ? -18.725 5.267 25.792 1.00 62.22 90 ALA A C 1
ATOM 686 O O . ALA A 1 90 ? -18.756 6.139 26.660 1.00 62.22 90 ALA A O 1
ATOM 687 N N . SER A 1 91 ? -19.812 4.614 25.372 1.00 60.53 91 SER A N 1
ATOM 688 C CA . SER A 1 91 ? -21.153 4.788 25.934 1.00 60.53 91 SER A CA 1
ATOM 689 C C . SER A 1 91 ? -21.256 4.203 27.343 1.00 60.53 91 SER A C 1
ATOM 691 O O . SER A 1 91 ? -21.849 4.829 28.217 1.00 60.53 91 SER A O 1
ATOM 693 N N . ASP A 1 92 ? -20.648 3.038 27.585 1.00 62.72 92 ASP A N 1
ATOM 694 C CA . ASP A 1 92 ? -20.684 2.363 28.888 1.00 62.72 92 ASP A CA 1
ATOM 695 C C . ASP A 1 92 ? -19.937 3.160 29.972 1.00 62.72 92 ASP A C 1
ATOM 697 O O . ASP A 1 92 ? -20.450 3.382 31.065 1.00 62.72 92 ASP A O 1
ATOM 701 N N . LYS A 1 93 ? -18.784 3.755 29.630 1.00 60.91 93 LYS A N 1
ATOM 702 C CA . LYS A 1 93 ? -18.035 4.657 30.529 1.00 60.91 93 LYS A CA 1
ATOM 703 C C . LYS A 1 93 ? -18.755 5.964 30.876 1.00 60.91 93 LYS A C 1
ATOM 705 O O . LYS 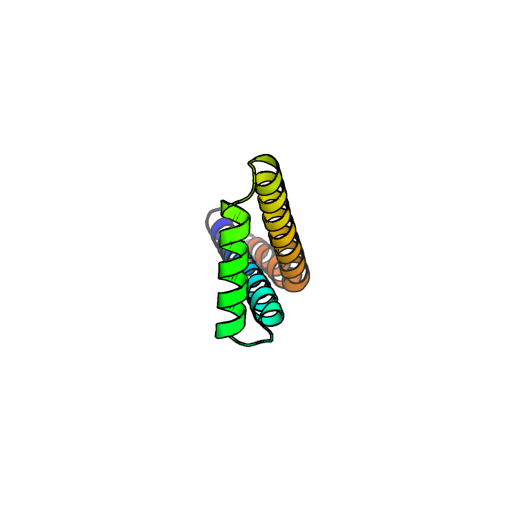A 1 93 ? -18.313 6.669 31.780 1.00 60.91 93 LYS A O 1
ATOM 710 N N . GLY A 1 94 ? -19.805 6.323 30.137 1.00 59.88 94 GLY A N 1
ATOM 711 C CA . GLY A 1 94 ? -20.648 7.487 30.413 1.00 59.88 94 GLY A CA 1
ATOM 712 C C . GLY A 1 94 ? -21.853 7.176 31.302 1.00 59.88 94 GLY A C 1
ATOM 713 O O . GLY A 1 94 ? -22.539 8.108 31.721 1.00 59.88 94 GLY A O 1
ATOM 714 N N . LYS A 1 95 ? -22.128 5.898 31.593 1.00 55.25 95 LYS A N 1
ATOM 715 C CA . LYS A 1 95 ? -23.240 5.500 32.454 1.00 55.25 95 LYS A CA 1
ATOM 716 C C . LYS A 1 95 ? -22.835 5.723 33.918 1.00 55.25 95 LYS A C 1
ATOM 718 O O . LYS A 1 95 ? -21.837 5.143 34.349 1.00 55.25 95 LYS A O 1
ATOM 723 N N . PRO A 1 96 ? -23.553 6.555 34.699 1.00 59.78 96 PRO A N 1
ATOM 724 C CA . PRO A 1 96 ? -23.308 6.623 36.131 1.00 59.78 96 PRO A CA 1
ATOM 725 C C . PRO A 1 96 ? -23.507 5.223 36.714 1.00 59.78 96 PRO A C 1
ATOM 727 O O . PRO A 1 96 ? -24.467 4.529 36.373 1.00 59.78 96 PRO A O 1
ATOM 730 N N . SER A 1 97 ? -22.562 4.799 37.554 1.00 66.94 97 SER A N 1
ATOM 731 C CA . SER A 1 97 ? -22.706 3.610 38.386 1.00 66.94 97 SER A CA 1
ATOM 732 C C . SER A 1 97 ? -23.887 3.855 39.315 1.00 66.94 97 SER A C 1
ATOM 734 O O . SER A 1 97 ? -23.710 4.415 40.397 1.00 66.94 97 SER A O 1
ATOM 736 N N . ASP A 1 98 ? -25.089 3.484 38.878 1.00 61.56 98 ASP A N 1
ATOM 737 C CA . ASP A 1 98 ? -26.232 3.391 39.769 1.00 61.56 98 ASP A CA 1
ATOM 738 C C . ASP A 1 98 ? -25.849 2.412 40.870 1.00 61.56 98 ASP A C 1
ATOM 740 O O . ASP A 1 98 ? -25.630 1.220 40.643 1.00 61.56 98 ASP A O 1
ATOM 744 N N . ALA A 1 99 ? -25.682 3.000 42.050 1.00 58.59 99 ALA A N 1
ATOM 745 C CA . ALA A 1 99 ? -25.395 2.346 43.299 1.00 58.59 99 ALA A CA 1
ATOM 746 C C . ALA A 1 99 ? -26.259 1.091 43.462 1.00 58.59 99 ALA A C 1
ATOM 748 O O . ALA A 1 99 ? -27.492 1.164 43.474 1.00 58.59 99 ALA A O 1
ATOM 749 N N . ARG A 1 100 ? -25.593 -0.044 43.644 1.00 47.44 100 ARG A N 1
ATOM 750 C CA . ARG A 1 100 ? -26.084 -1.149 44.458 1.00 47.44 100 ARG A CA 1
ATOM 751 C C . ARG A 1 100 ? -24.939 -1.686 45.289 1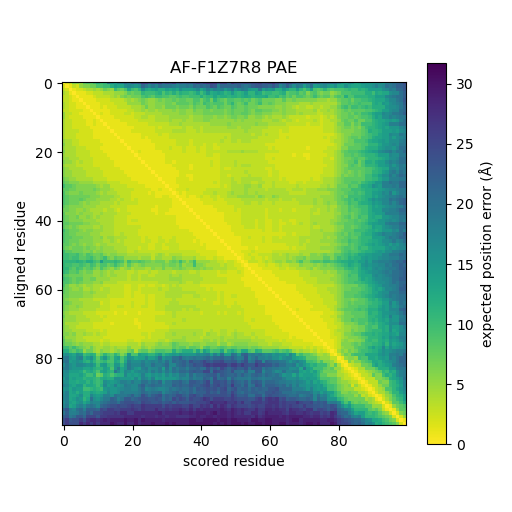.00 47.44 100 ARG A C 1
ATOM 753 O O . ARG A 1 100 ? -23.860 -1.909 44.700 1.00 47.44 100 ARG A O 1
#